Protein AF-A0AAQ0QI61-F1 (afdb_monomer_lite)

Foldseek 3Di:
DEAAAAEQEDDAQCPPDDDPDLDDDDDDPVRDAAEQAEAEDAEEAEHQEHEYQHDHLNHAHENYEYEHYEYEHQYAYEHERHEQYEYYNYHYHHNDDDNYHYYNYYNYYHD

Structure (mmCIF, N/CA/C/O backbone):
data_AF-A0AAQ0QI61-F1
#
_entry.id   AF-A0AAQ0QI61-F1
#
loop_
_atom_site.group_PDB
_atom_site.id
_atom_site.type_symbol
_atom_site.label_atom_id
_atom_s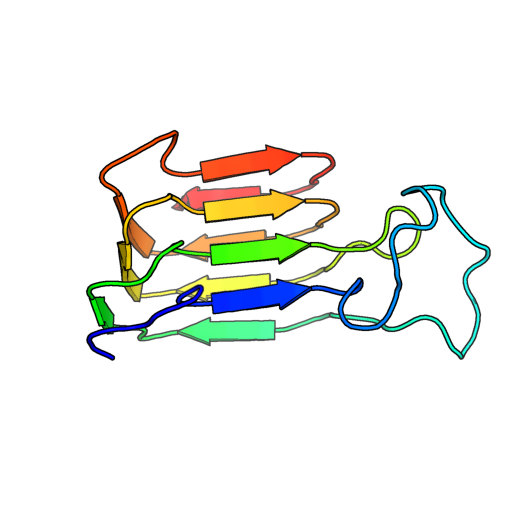ite.label_alt_id
_atom_site.label_comp_id
_atom_site.label_asym_id
_atom_site.label_entity_id
_atom_site.label_seq_id
_atom_site.pdbx_PDB_ins_code
_atom_site.Cartn_x
_atom_site.Cartn_y
_atom_site.Cartn_z
_atom_site.occupancy
_atom_site.B_iso_or_equiv
_atom_site.auth_seq_id
_atom_site.auth_comp_id
_atom_site.auth_asym_id
_atom_site.auth_atom_id
_atom_site.pdbx_PDB_model_num
ATOM 1 N N . MET A 1 1 ? -7.598 -6.284 13.336 1.00 70.56 1 MET A N 1
ATOM 2 C CA . MET A 1 1 ? -6.299 -5.650 13.652 1.00 70.56 1 MET A CA 1
ATOM 3 C C . MET A 1 1 ? -6.570 -4.325 14.359 1.00 70.56 1 MET A C 1
ATOM 5 O O . MET A 1 1 ? -7.411 -3.580 13.873 1.00 70.56 1 MET A O 1
ATOM 9 N N . VAL A 1 2 ? -5.967 -4.068 15.527 1.00 71.56 2 VAL A N 1
ATOM 10 C CA . VAL A 1 2 ? -6.246 -2.874 16.359 1.00 71.56 2 VAL A CA 1
ATOM 11 C C . VAL A 1 2 ? -4.931 -2.295 16.896 1.00 71.56 2 VAL A C 1
ATOM 13 O O . VAL A 1 2 ? -4.092 -3.071 17.343 1.00 71.56 2 VAL A O 1
ATOM 16 N N . GLY A 1 3 ? -4.766 -0.965 16.871 1.00 70.38 3 GLY A N 1
ATOM 17 C CA . GLY A 1 3 ? -3.650 -0.254 17.521 1.00 70.38 3 GLY A CA 1
ATOM 18 C C . GLY A 1 3 ? -2.312 -0.382 16.791 1.00 70.38 3 GLY A C 1
ATOM 19 O O . GLY A 1 3 ? -1.315 -0.800 17.375 1.00 70.38 3 GLY A O 1
ATOM 20 N N . ILE A 1 4 ? -2.292 -0.063 15.501 1.00 77.69 4 ILE A N 1
ATOM 21 C CA . ILE A 1 4 ? -1.138 -0.272 14.628 1.00 77.69 4 ILE A CA 1
ATOM 22 C C . ILE A 1 4 ? -0.313 1.000 14.550 1.00 77.69 4 ILE A C 1
ATOM 24 O O . ILE A 1 4 ? -0.742 2.004 13.996 1.00 77.69 4 ILE A O 1
ATOM 28 N N . ALA A 1 5 ? 0.905 0.936 15.084 1.00 75.38 5 ALA A N 1
ATOM 29 C CA . ALA A 1 5 ? 1.809 2.082 15.104 1.00 75.38 5 ALA A CA 1
ATOM 30 C C . ALA A 1 5 ? 2.245 2.547 13.696 1.00 75.38 5 ALA A C 1
ATOM 32 O O . ALA A 1 5 ? 2.649 3.694 13.541 1.00 75.38 5 ALA A O 1
ATOM 33 N N . GLY A 1 6 ? 2.180 1.666 12.689 1.00 85.38 6 GLY A N 1
ATOM 34 C CA . GLY A 1 6 ? 2.564 1.940 11.297 1.00 85.38 6 GLY A CA 1
ATOM 35 C C . GLY A 1 6 ? 1.382 1.914 10.323 1.00 85.38 6 GLY A C 1
ATOM 36 O O . GLY A 1 6 ? 0.259 2.274 10.680 1.00 85.38 6 GLY A O 1
ATOM 37 N N . ASP A 1 7 ? 1.620 1.475 9.087 1.00 88.81 7 ASP A N 1
ATOM 38 C CA . ASP A 1 7 ? 0.555 1.361 8.086 1.00 88.81 7 ASP A CA 1
ATOM 39 C C . ASP A 1 7 ? -0.230 0.047 8.240 1.00 88.81 7 ASP A C 1
ATOM 41 O O . ASP A 1 7 ? 0.299 -0.960 8.716 1.00 88.81 7 ASP A O 1
ATOM 45 N N . ALA A 1 8 ? -1.497 0.031 7.815 1.00 90.00 8 ALA A N 1
ATOM 46 C CA . ALA A 1 8 ? -2.284 -1.204 7.824 1.00 90.00 8 ALA A CA 1
ATOM 47 C C . ALA A 1 8 ? -1.850 -2.181 6.717 1.00 90.00 8 ALA A C 1
ATOM 49 O O . ALA A 1 8 ? -1.854 -3.392 6.930 1.00 90.00 8 ALA A O 1
ATOM 50 N N . ILE A 1 9 ? -1.482 -1.656 5.545 1.00 91.94 9 ILE A N 1
ATOM 51 C CA . ILE A 1 9 ? -0.925 -2.412 4.419 1.00 91.94 9 ILE A CA 1
ATOM 52 C C . ILE A 1 9 ? 0.287 -1.641 3.892 1.00 91.94 9 ILE A C 1
ATOM 54 O O . ILE A 1 9 ? 0.141 -0.486 3.494 1.00 91.94 9 ILE A O 1
ATOM 58 N N . THR A 1 10 ? 1.453 -2.287 3.843 1.00 92.31 10 THR A N 1
ATOM 59 C CA . THR A 1 10 ? 2.698 -1.695 3.331 1.00 92.31 10 THR A CA 1
ATOM 60 C C . THR A 1 10 ? 3.353 -2.619 2.312 1.00 92.31 10 THR A C 1
ATOM 62 O O . THR A 1 10 ? 3.633 -3.778 2.611 1.00 92.31 10 THR A O 1
ATOM 65 N N . ALA A 1 11 ? 3.657 -2.082 1.135 1.00 90.69 11 ALA A N 1
ATOM 66 C CA . ALA A 1 11 ? 4.538 -2.672 0.141 1.00 90.69 11 ALA A CA 1
ATOM 67 C C . ALA A 1 11 ? 5.493 -1.577 -0.353 1.00 90.69 11 ALA A C 1
ATOM 69 O O . ALA A 1 11 ? 5.082 -0.680 -1.086 1.00 90.69 11 ALA A O 1
ATOM 70 N N . ASP A 1 12 ? 6.751 -1.625 0.080 1.00 90.25 12 ASP A N 1
ATOM 71 C CA . ASP A 1 12 ? 7.748 -0.598 -0.233 1.00 90.25 12 ASP A CA 1
ATOM 72 C C . ASP A 1 12 ? 9.019 -1.241 -0.788 1.00 90.25 12 ASP A C 1
ATOM 74 O O . ASP A 1 12 ? 9.715 -1.955 -0.067 1.00 90.25 12 ASP A O 1
ATOM 78 N N . LEU A 1 13 ? 9.331 -0.988 -2.061 1.00 85.75 13 LEU A N 1
ATOM 79 C CA . LEU A 1 13 ? 10.552 -1.483 -2.706 1.00 85.75 13 LEU A CA 1
ATOM 80 C C . LEU A 1 13 ? 11.810 -0.692 -2.298 1.00 85.75 13 LEU A C 1
ATOM 82 O O . LEU A 1 13 ? 12.924 -1.130 -2.577 1.00 85.75 13 LEU A O 1
ATOM 86 N N . TYR A 1 14 ? 11.667 0.419 -1.566 1.00 81.88 14 TYR A N 1
ATOM 87 C CA . TYR A 1 14 ? 12.784 1.175 -0.985 1.00 81.88 14 TYR A CA 1
ATOM 88 C C . TYR A 1 14 ? 13.182 0.710 0.426 1.00 81.88 14 TYR A C 1
ATOM 90 O O . TYR A 1 14 ? 14.029 1.343 1.059 1.00 81.88 14 TYR A O 1
ATOM 98 N N . TYR A 1 15 ? 12.648 -0.420 0.906 1.00 70.44 15 TYR A N 1
ATOM 99 C CA . TYR A 1 15 ? 12.840 -0.962 2.262 1.00 70.44 15 TYR A CA 1
ATOM 100 C C . TYR A 1 15 ? 14.300 -1.065 2.757 1.00 70.44 15 TYR A C 1
ATOM 102 O O . TYR A 1 15 ? 14.528 -1.113 3.964 1.00 70.44 15 TYR A O 1
ATOM 110 N N . GLY A 1 16 ? 15.292 -1.106 1.857 1.00 62.12 16 GLY A N 1
ATOM 111 C CA . GLY A 1 16 ? 16.719 -1.222 2.189 1.00 62.12 16 GLY A CA 1
ATOM 112 C C . GLY A 1 16 ? 17.612 -0.047 1.768 1.00 62.12 16 GLY A C 1
ATOM 113 O O . GLY A 1 16 ? 18.811 -0.077 2.048 1.00 62.12 16 GLY A O 1
ATOM 114 N N . ARG A 1 17 ? 17.088 0.983 1.086 1.00 57.97 17 ARG A N 1
ATOM 115 C CA . ARG A 1 17 ? 17.913 2.067 0.519 1.00 57.97 17 ARG A CA 1
ATOM 116 C C . ARG A 1 17 ? 17.803 3.352 1.347 1.00 57.97 17 ARG A C 1
ATOM 118 O O . ARG A 1 17 ? 16.733 3.932 1.486 1.00 57.97 17 ARG A O 1
ATOM 125 N N . LYS A 1 18 ? 18.943 3.855 1.843 1.00 49.88 18 LYS A N 1
ATOM 126 C CA . LYS A 1 18 ? 19.065 5.228 2.363 1.00 49.88 18 LYS A CA 1
ATOM 127 C C . LYS A 1 18 ? 19.062 6.209 1.192 1.00 49.88 18 LYS A C 1
ATOM 129 O O . LYS A 1 18 ? 20.113 6.459 0.621 1.00 49.88 18 LYS A O 1
ATOM 134 N N . THR A 1 19 ? 17.892 6.729 0.835 1.00 50.91 19 THR A N 1
ATOM 135 C CA . THR A 1 19 ? 17.710 8.035 0.167 1.00 50.91 19 THR A CA 1
ATOM 136 C C . THR A 1 19 ? 18.649 8.352 -1.013 1.00 50.91 19 THR A C 1
ATOM 138 O O . THR A 1 19 ? 19.020 9.506 -1.213 1.00 50.91 19 THR A O 1
ATOM 141 N N . ALA A 1 20 ? 19.035 7.362 -1.821 1.00 46.75 20 ALA A N 1
ATOM 142 C CA . ALA A 1 20 ? 19.520 7.644 -3.167 1.00 46.75 20 ALA A CA 1
ATOM 143 C C . ALA A 1 20 ? 18.282 8.051 -3.970 1.00 46.75 20 ALA A C 1
ATOM 145 O O . ALA A 1 20 ? 17.259 7.373 -3.874 1.00 46.75 20 ALA A O 1
ATOM 146 N N . GLY A 1 21 ? 18.328 9.207 -4.637 1.00 55.97 21 GLY A N 1
ATOM 147 C CA . GLY A 1 21 ? 17.168 9.807 -5.301 1.00 55.97 21 GLY A CA 1
ATOM 148 C C . GLY A 1 21 ? 16.372 8.800 -6.134 1.00 55.97 21 GLY A C 1
ATOM 149 O O . GLY A 1 21 ? 16.930 7.822 -6.621 1.00 55.97 21 GLY A O 1
ATOM 150 N N . GLN A 1 22 ? 15.067 9.042 -6.282 1.00 62.50 22 GLN A N 1
ATOM 151 C CA . GLN A 1 22 ? 14.142 8.212 -7.066 1.00 62.50 22 GLN A CA 1
ATOM 152 C C . GLN A 1 22 ? 14.423 8.326 -8.578 1.00 62.50 22 GLN A C 1
ATOM 154 O O . GLN A 1 22 ? 13.565 8.736 -9.355 1.00 62.50 22 GLN A O 1
ATOM 159 N N . HIS A 1 23 ? 15.648 8.026 -8.991 1.00 69.38 23 HIS A N 1
ATOM 160 C CA . HIS A 1 23 ? 16.027 7.885 -10.384 1.00 69.38 23 HIS A CA 1
ATOM 161 C C . HIS A 1 23 ? 15.876 6.426 -10.794 1.00 69.38 23 HIS A C 1
ATOM 163 O O . HIS A 1 23 ? 16.083 5.525 -9.983 1.00 69.38 23 HIS A O 1
ATOM 169 N N . ALA A 1 24 ? 15.491 6.223 -12.050 1.00 76.12 24 ALA A N 1
ATOM 170 C CA . ALA A 1 24 ? 15.409 4.899 -12.636 1.00 76.12 24 ALA A CA 1
ATOM 171 C C . ALA A 1 24 ? 16.817 4.303 -12.757 1.00 76.12 24 ALA A C 1
ATOM 173 O O . ALA A 1 24 ? 17.686 4.892 -13.403 1.00 76.12 24 ALA A O 1
ATOM 174 N N . GLU A 1 25 ? 17.023 3.141 -12.149 1.00 81.75 25 GLU A N 1
ATOM 175 C CA . GLU A 1 25 ? 18.235 2.340 -12.313 1.00 81.75 25 GLU A CA 1
ATOM 176 C C . GLU A 1 25 ? 18.034 1.287 -13.423 1.00 81.75 25 GLU A C 1
ATOM 178 O O . GLU A 1 25 ? 16.895 0.949 -13.766 1.00 81.75 25 GLU A O 1
ATOM 183 N N . PRO A 1 26 ? 19.112 0.755 -14.025 1.00 84.31 26 PRO A N 1
ATOM 184 C CA . PRO A 1 26 ? 19.008 -0.371 -14.946 1.00 84.31 26 PRO A CA 1
ATOM 185 C C . PRO A 1 26 ? 18.383 -1.591 -14.260 1.00 84.31 26 PRO A C 1
ATOM 187 O O . PRO A 1 26 ? 18.820 -1.996 -13.187 1.00 84.31 26 PRO A O 1
ATOM 190 N N . VAL A 1 27 ? 17.383 -2.193 -14.906 1.00 86.94 27 VAL A N 1
ATOM 191 C CA . VAL A 1 27 ? 16.747 -3.420 -14.414 1.00 86.94 27 VAL A CA 1
ATOM 192 C C . VAL A 1 27 ? 17.681 -4.606 -14.647 1.00 86.94 27 VAL A C 1
ATOM 194 O O . VAL A 1 27 ? 18.110 -4.859 -15.774 1.00 86.94 27 VAL A O 1
ATOM 197 N N . ASP A 1 28 ? 17.944 -5.354 -13.583 1.00 87.81 28 ASP A N 1
ATOM 198 C CA . ASP A 1 28 ? 18.745 -6.577 -13.573 1.00 87.81 28 ASP A CA 1
ATOM 199 C C . ASP A 1 28 ? 18.098 -7.672 -12.699 1.00 87.81 28 ASP A C 1
ATOM 201 O O . ASP A 1 28 ? 17.018 -7.492 -12.137 1.00 87.81 28 ASP A O 1
ATOM 205 N N . GLU A 1 29 ? 18.762 -8.822 -12.563 1.00 84.56 29 GLU A N 1
ATOM 206 C CA . GLU A 1 29 ? 18.280 -9.946 -11.740 1.00 84.56 29 GLU A CA 1
ATOM 207 C C . GLU A 1 29 ? 18.198 -9.625 -10.237 1.00 84.56 29 GLU A C 1
ATOM 209 O O . GLU A 1 29 ? 17.526 -10.334 -9.489 1.00 84.56 29 GLU A O 1
ATOM 214 N N . SER A 1 30 ? 18.871 -8.566 -9.778 1.00 84.31 30 SER A N 1
ATOM 215 C CA . SER A 1 30 ? 18.808 -8.104 -8.390 1.00 84.31 30 SER A CA 1
ATOM 216 C C . SER A 1 30 ? 17.627 -7.164 -8.134 1.00 84.31 30 SER A C 1
ATOM 218 O O . SER A 1 30 ? 17.311 -6.870 -6.978 1.00 84.31 30 SER A O 1
ATOM 220 N N . THR A 1 31 ? 16.963 -6.702 -9.199 1.00 85.62 31 THR A N 1
ATOM 221 C CA . THR A 1 31 ? 15.849 -5.760 -9.117 1.00 85.62 31 THR A CA 1
ATOM 222 C C . THR A 1 31 ? 14.611 -6.466 -8.556 1.00 85.62 31 THR A C 1
ATOM 224 O O . THR A 1 31 ? 14.094 -7.398 -9.177 1.00 85.62 31 THR A O 1
ATOM 227 N N . PRO A 1 32 ? 14.099 -6.049 -7.384 1.00 85.81 32 PRO A N 1
ATOM 228 C CA . PRO A 1 32 ? 12.960 -6.707 -6.765 1.00 85.81 32 PRO A CA 1
ATOM 229 C C . PRO A 1 32 ? 11.674 -6.423 -7.546 1.00 85.81 32 PRO A C 1
ATOM 231 O O . PRO A 1 32 ? 11.430 -5.305 -7.999 1.00 85.81 32 PRO A O 1
ATOM 234 N N . VAL A 1 33 ? 10.819 -7.439 -7.655 1.00 89.81 33 VAL A N 1
ATOM 235 C CA . VAL A 1 33 ? 9.543 -7.358 -8.372 1.00 89.81 33 VAL A CA 1
ATOM 236 C C . VAL A 1 33 ? 8.402 -7.670 -7.413 1.00 89.81 33 VAL A C 1
ATOM 238 O O . VAL A 1 33 ? 8.367 -8.743 -6.814 1.00 89.81 33 VAL A O 1
ATOM 241 N N . PHE A 1 34 ? 7.449 -6.745 -7.296 1.00 93.12 34 PHE A N 1
ATOM 242 C CA . PHE A 1 34 ? 6.144 -7.005 -6.685 1.00 93.12 34 PHE A CA 1
ATOM 243 C C . PHE A 1 34 ? 5.094 -7.104 -7.790 1.00 93.12 34 PHE A C 1
ATOM 245 O O . PHE A 1 34 ? 4.768 -6.105 -8.434 1.00 93.12 34 PHE A O 1
ATOM 252 N N . ASP A 1 35 ? 4.584 -8.316 -7.999 1.00 94.50 35 ASP A N 1
ATOM 253 C CA . ASP A 1 35 ? 3.599 -8.640 -9.028 1.00 94.50 35 ASP A CA 1
ATOM 254 C C . ASP A 1 35 ? 2.587 -9.666 -8.493 1.00 94.50 35 ASP A C 1
ATOM 256 O O . ASP A 1 35 ? 2.970 -10.649 -7.857 1.00 94.50 35 ASP A O 1
ATOM 260 N N . GLY A 1 36 ? 1.297 -9.434 -8.743 1.00 94.81 36 GLY A N 1
ATOM 261 C CA . GLY A 1 36 ? 0.236 -10.422 -8.527 1.00 94.81 36 GLY A CA 1
ATOM 262 C C . GLY A 1 36 ? -0.200 -10.592 -7.071 1.00 94.81 36 GLY A C 1
ATOM 263 O O . GLY A 1 36 ? -0.603 -11.683 -6.666 1.00 94.81 36 GLY A O 1
ATOM 264 N N . ILE A 1 37 ? -0.125 -9.536 -6.258 1.00 95.31 37 ILE A N 1
ATOM 265 C CA . ILE A 1 37 ? -0.468 -9.602 -4.831 1.00 95.31 37 ILE A CA 1
ATOM 266 C C . ILE A 1 37 ? -1.960 -9.318 -4.639 1.00 95.31 37 ILE A C 1
ATOM 268 O O . ILE A 1 37 ? -2.461 -8.252 -4.994 1.00 95.31 37 ILE A O 1
ATOM 272 N N . SER A 1 38 ? -2.668 -10.260 -4.016 1.00 95.62 38 SER A N 1
ATOM 273 C CA . SER A 1 38 ? -4.086 -10.119 -3.671 1.00 95.62 38 SER A CA 1
ATOM 274 C C . SER A 1 38 ? -4.292 -10.138 -2.159 1.00 95.62 38 SER A C 1
ATOM 276 O O . SER A 1 38 ? -3.910 -11.088 -1.479 1.00 95.62 38 SER A O 1
ATOM 278 N N . ILE A 1 39 ? -4.926 -9.093 -1.637 1.00 95.06 39 ILE A N 1
ATOM 279 C CA . ILE A 1 39 ? -5.225 -8.885 -0.221 1.00 95.06 39 ILE A CA 1
ATOM 280 C C . ILE A 1 39 ? -6.742 -8.769 -0.084 1.00 95.06 39 ILE A C 1
ATOM 282 O O . ILE A 1 39 ? -7.395 -8.050 -0.839 1.00 95.06 39 ILE A O 1
ATOM 286 N N . SER A 1 40 ? -7.344 -9.480 0.867 1.00 96.12 40 SER A N 1
ATOM 287 C CA . SER A 1 40 ? -8.792 -9.398 1.065 1.00 96.12 40 SER A CA 1
ATOM 288 C C . SER A 1 40 ? -9.212 -9.600 2.514 1.00 96.12 40 SER A C 1
ATOM 290 O O . SER A 1 40 ? -8.478 -10.204 3.294 1.00 96.12 40 SER A O 1
ATOM 292 N N . GLY A 1 41 ? -10.392 -9.083 2.873 1.00 94.44 41 GLY A N 1
ATOM 293 C CA . GLY A 1 41 ? -10.996 -9.318 4.188 1.00 94.44 41 GLY A CA 1
ATOM 294 C C . GLY A 1 41 ? -10.304 -8.590 5.341 1.00 94.44 41 GLY A C 1
ATOM 295 O O . GLY A 1 41 ? -10.337 -9.065 6.477 1.00 94.44 41 GLY A O 1
ATOM 296 N N . ILE A 1 42 ? -9.639 -7.461 5.079 1.00 93.38 42 ILE A N 1
ATOM 297 C CA . ILE A 1 42 ? -8.888 -6.738 6.108 1.00 93.38 42 ILE A CA 1
ATOM 298 C C . ILE A 1 42 ? -9.835 -5.879 6.943 1.00 93.38 42 ILE A C 1
ATOM 300 O O . ILE A 1 42 ? -10.550 -5.037 6.414 1.00 93.38 42 ILE A O 1
ATOM 304 N N . SER A 1 43 ? -9.788 -6.043 8.266 1.00 93.75 43 SER A N 1
ATOM 305 C CA . SER A 1 43 ? -10.423 -5.134 9.225 1.00 93.75 43 SER A CA 1
ATOM 306 C C . SER A 1 43 ? -9.359 -4.551 10.149 1.00 93.75 43 SER A C 1
ATOM 308 O O . SER A 1 43 ? -8.842 -5.246 11.035 1.00 93.75 43 SER A O 1
ATOM 310 N N . CYS A 1 44 ? -9.019 -3.279 9.944 1.00 92.12 44 CYS A N 1
ATOM 311 C CA . CYS A 1 44 ? -7.983 -2.581 10.702 1.00 92.12 44 CYS A CA 1
ATOM 312 C C . CYS A 1 44 ? -8.518 -1.302 11.350 1.00 92.12 44 CYS A C 1
ATOM 314 O O . CYS A 1 44 ? -9.277 -0.554 10.740 1.00 92.12 44 CYS A O 1
ATOM 316 N N . THR A 1 45 ? -8.116 -1.032 12.591 1.00 91.50 45 THR A N 1
ATOM 317 C CA . THR A 1 45 ? -8.488 0.189 13.313 1.00 91.50 45 THR A CA 1
ATOM 318 C C . THR A 1 45 ? -7.297 0.764 14.068 1.00 91.50 45 THR A C 1
ATOM 320 O O . THR A 1 45 ? -6.631 0.054 14.820 1.00 91.50 45 THR A O 1
ATOM 323 N N . GLY A 1 46 ? -7.055 2.062 13.884 1.00 88.62 46 GLY A N 1
ATOM 324 C CA . GLY A 1 46 ? -5.980 2.793 14.549 1.00 88.62 46 GLY A CA 1
ATOM 325 C C . GLY A 1 46 ? -4.616 2.559 13.907 1.00 88.62 46 GLY A C 1
ATOM 326 O O . GLY A 1 46 ? -3.665 2.314 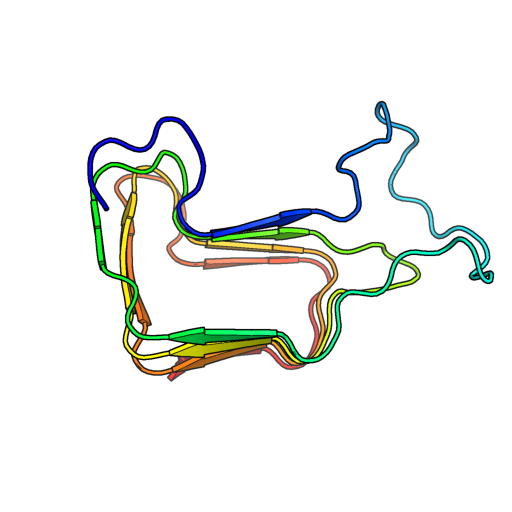14.638 1.00 88.62 46 GLY A O 1
ATOM 327 N N . ALA A 1 47 ? -4.541 2.561 12.572 1.00 92.06 47 ALA A N 1
ATOM 328 C CA . ALA A 1 47 ? -3.269 2.618 11.845 1.00 92.06 47 ALA A CA 1
ATOM 329 C C . ALA A 1 47 ? -2.821 4.074 11.630 1.00 92.06 47 ALA A C 1
ATOM 331 O O . ALA A 1 47 ? -3.662 4.966 11.528 1.00 92.06 47 ALA A O 1
ATOM 332 N N . ALA A 1 48 ? -1.520 4.324 11.496 1.00 92.88 48 ALA A N 1
ATOM 333 C CA . ALA A 1 48 ? -1.018 5.644 11.107 1.00 92.88 48 ALA A CA 1
ATOM 334 C C . ALA A 1 48 ? -1.409 5.980 9.656 1.00 92.88 48 ALA A C 1
ATOM 336 O O . ALA A 1 48 ? -1.819 7.096 9.348 1.00 92.88 48 ALA A O 1
ATOM 337 N N . ARG A 1 49 ? -1.369 4.993 8.756 1.00 94.00 49 ARG A N 1
ATOM 338 C CA . ARG A 1 49 ? -1.768 5.148 7.350 1.00 94.00 49 ARG A CA 1
ATOM 339 C C . ARG A 1 49 ? -2.524 3.924 6.865 1.00 94.00 49 ARG A C 1
ATOM 341 O O . ARG A 1 49 ? -2.214 2.798 7.252 1.00 94.00 49 ARG A O 1
ATOM 348 N N . ALA A 1 50 ? -3.519 4.131 6.013 1.00 94.62 50 ALA A N 1
ATOM 349 C CA . ALA A 1 50 ? -4.344 3.029 5.547 1.00 94.62 50 ALA A CA 1
ATOM 350 C C . ALA A 1 50 ? -3.564 2.079 4.628 1.00 94.62 50 ALA A C 1
ATOM 352 O O . ALA A 1 50 ? -3.543 0.874 4.859 1.00 94.62 50 ALA A 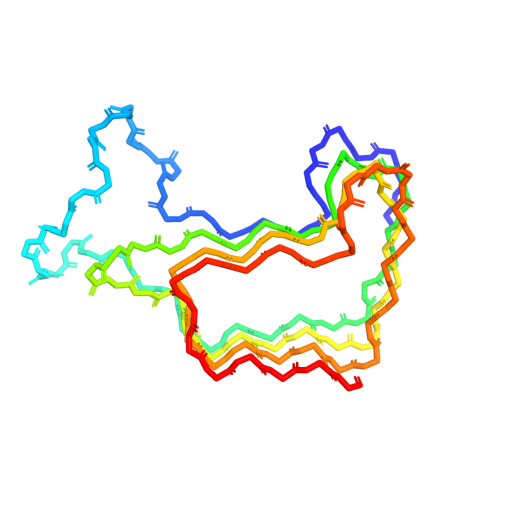O 1
ATOM 353 N N . ILE A 1 51 ? -2.930 2.612 3.582 1.00 95.12 51 ILE A N 1
ATOM 354 C CA . ILE A 1 51 ? -2.215 1.817 2.577 1.00 95.12 51 ILE A CA 1
ATOM 355 C C . ILE A 1 51 ? -0.974 2.590 2.125 1.00 95.12 51 ILE A C 1
ATOM 357 O O . ILE A 1 51 ? -1.063 3.784 1.839 1.00 95.12 51 ILE A O 1
ATOM 361 N N . TRP A 1 52 ? 0.162 1.906 2.025 1.00 95.00 52 TRP A N 1
ATOM 362 C CA . TRP A 1 52 ? 1.395 2.398 1.418 1.00 95.00 52 TRP A CA 1
ATOM 363 C C . TRP A 1 52 ? 1.859 1.427 0.338 1.00 95.00 52 TRP A C 1
ATOM 365 O O . TRP A 1 52 ? 2.329 0.336 0.655 1.00 95.00 52 TRP A O 1
ATOM 375 N N . LEU A 1 53 ? 1.720 1.814 -0.928 1.00 94.69 53 LEU A N 1
ATOM 376 C CA . LEU A 1 53 ? 2.316 1.107 -2.061 1.00 94.69 53 LEU A CA 1
ATOM 377 C C . LEU A 1 53 ? 3.364 2.023 -2.686 1.00 94.69 53 LEU A C 1
ATOM 379 O O . LEU A 1 53 ? 3.026 3.111 -3.145 1.00 94.69 53 LEU A O 1
ATOM 383 N N . ASN A 1 54 ? 4.621 1.599 -2.695 1.00 92.81 54 ASN A N 1
ATOM 384 C CA . ASN A 1 54 ? 5.729 2.392 -3.206 1.00 92.81 54 ASN A CA 1
ATOM 385 C C . ASN A 1 54 ? 6.666 1.527 -4.054 1.00 92.81 54 ASN A C 1
ATOM 387 O O . ASN A 1 54 ? 7.486 0.770 -3.528 1.00 92.81 54 ASN A O 1
ATOM 391 N N . GLY A 1 55 ? 6.503 1.622 -5.373 1.00 90.81 55 GLY A N 1
ATOM 392 C CA . GLY A 1 55 ? 7.342 0.935 -6.347 1.00 90.81 55 GLY A CA 1
ATOM 393 C C . GLY A 1 55 ? 8.554 1.736 -6.797 1.00 90.81 55 GLY A C 1
ATOM 394 O O . GLY A 1 55 ? 8.742 2.899 -6.426 1.00 90.81 55 GLY A O 1
ATOM 395 N N . LEU A 1 56 ? 9.362 1.108 -7.644 1.00 89.81 56 LEU A N 1
ATOM 396 C CA . LEU A 1 56 ? 10.509 1.745 -8.278 1.00 89.81 56 LEU A CA 1
ATOM 397 C C . LEU A 1 56 ? 10.072 2.406 -9.599 1.00 89.81 56 LEU A C 1
ATOM 399 O O . LEU A 1 56 ? 9.199 1.862 -10.277 1.00 89.81 56 LEU A O 1
ATOM 403 N N . PRO A 1 57 ? 10.657 3.546 -10.004 1.00 87.56 57 PRO A N 1
ATOM 404 C CA . PRO A 1 57 ? 10.398 4.155 -11.311 1.00 87.56 57 PRO A CA 1
ATOM 405 C C . PRO A 1 57 ? 10.628 3.194 -12.490 1.00 87.56 57 PRO A C 1
ATOM 407 O O . PRO A 1 57 ? 9.869 3.202 -13.455 1.00 87.56 57 PRO A O 1
ATOM 410 N N . GLU A 1 58 ? 11.662 2.357 -12.402 1.00 87.56 58 GLU A N 1
ATOM 411 C CA . GLU A 1 58 ? 12.036 1.327 -13.377 1.00 87.56 58 GLU A CA 1
ATOM 412 C C . GLU A 1 58 ? 11.230 0.027 -13.235 1.00 87.56 58 GLU A C 1
ATOM 414 O O . GLU A 1 58 ? 11.075 -0.724 -14.199 1.00 87.56 58 GLU A O 1
ATOM 419 N N . MET A 1 59 ? 10.711 -0.239 -12.034 1.00 90.50 59 MET A N 1
ATOM 420 C CA . MET A 1 59 ? 9.984 -1.459 -11.698 1.00 90.50 59 MET A CA 1
ATOM 421 C C . MET A 1 59 ? 8.773 -1.119 -10.820 1.00 90.50 59 MET A C 1
ATOM 423 O O . MET A 1 59 ? 8.816 -1.292 -9.594 1.00 90.50 59 MET A O 1
ATOM 427 N N . PRO A 1 60 ? 7.688 -0.599 -11.426 1.00 92.12 60 PRO A N 1
ATOM 428 C CA . PRO A 1 60 ? 6.486 -0.276 -10.681 1.00 92.12 60 PRO A CA 1
ATOM 429 C C . PRO A 1 60 ? 5.873 -1.546 -10.091 1.00 92.12 60 PRO A C 1
ATOM 431 O O . PRO A 1 60 ? 5.904 -2.618 -10.709 1.00 92.12 60 PRO A O 1
ATOM 434 N N . ILE A 1 61 ? 5.285 -1.409 -8.901 1.00 94.00 61 ILE A N 1
ATOM 435 C CA . ILE A 1 61 ? 4.497 -2.484 -8.290 1.00 94.00 61 ILE A CA 1
ATOM 436 C C . ILE A 1 61 ? 3.307 -2.753 -9.204 1.00 94.00 61 ILE A C 1
ATOM 438 O O . ILE A 1 61 ? 2.597 -1.810 -9.549 1.00 94.00 61 ILE A O 1
ATOM 442 N N . ARG A 1 62 ? 3.056 -4.011 -9.574 1.00 95.25 62 ARG A N 1
ATOM 443 C CA . ARG A 1 62 ? 2.005 -4.331 -10.545 1.00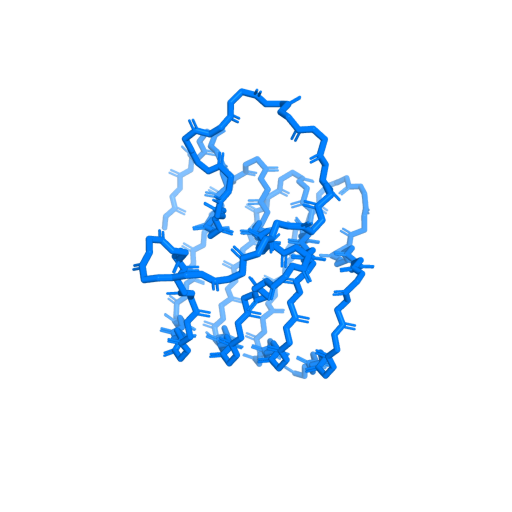 95.25 62 ARG A CA 1
ATOM 444 C C . ARG A 1 62 ? 1.011 -5.389 -10.079 1.00 95.25 62 ARG A C 1
ATOM 446 O O . ARG A 1 62 ? 1.314 -6.203 -9.212 1.00 95.25 62 ARG A O 1
ATOM 453 N N . ASN A 1 63 ? -0.183 -5.367 -10.671 1.00 95.69 63 ASN A N 1
ATOM 454 C CA . ASN A 1 63 ? -1.244 -6.358 -10.457 1.00 95.69 63 ASN A CA 1
ATOM 455 C C . ASN A 1 63 ? -1.601 -6.551 -8.973 1.00 95.69 63 ASN A C 1
ATOM 457 O O . ASN A 1 63 ? -1.604 -7.669 -8.452 1.00 95.69 63 ASN A O 1
ATOM 461 N N . ILE A 1 64 ? -1.898 -5.447 -8.287 1.00 96.19 64 ILE A N 1
ATOM 462 C CA . ILE A 1 64 ? -2.290 -5.465 -6.874 1.00 96.19 64 ILE A CA 1
ATOM 463 C C . ILE A 1 64 ? -3.806 -5.427 -6.767 1.00 96.19 64 ILE A C 1
ATOM 465 O O . ILE A 1 64 ? -4.448 -4.533 -7.312 1.00 96.19 64 ILE A O 1
ATOM 469 N N . SER A 1 65 ? -4.391 -6.353 -6.016 1.00 96.25 65 SER A N 1
ATOM 470 C CA . SER A 1 65 ? -5.821 -6.346 -5.717 1.00 96.25 65 SER A CA 1
ATOM 471 C C . SER A 1 65 ? -6.051 -6.285 -4.217 1.00 96.25 65 SER A C 1
ATOM 473 O O . SER A 1 65 ? -5.558 -7.129 -3.478 1.00 96.25 65 SER A O 1
ATOM 475 N N . ILE A 1 66 ? -6.816 -5.301 -3.754 1.00 96.69 66 ILE A N 1
ATOM 476 C CA . ILE A 1 66 ? -7.276 -5.204 -2.370 1.00 96.69 66 ILE A CA 1
ATOM 477 C C . ILE A 1 66 ? -8.796 -5.241 -2.397 1.00 96.69 66 ILE A C 1
ATOM 479 O O . ILE A 1 66 ? -9.418 -4.439 -3.094 1.00 96.69 66 ILE A O 1
ATOM 483 N N . SER A 1 67 ? -9.407 -6.170 -1.661 1.00 97.19 67 SER A N 1
ATOM 484 C CA . SER A 1 67 ? -10.861 -6.322 -1.688 1.00 97.19 67 SER A CA 1
ATOM 485 C C . SER A 1 67 ? -11.525 -6.541 -0.335 1.00 97.19 67 SER A C 1
ATOM 487 O O . SER A 1 67 ? -10.910 -7.053 0.601 1.00 97.19 67 SER A O 1
ATOM 489 N N . ASN A 1 68 ? -12.797 -6.149 -0.225 1.00 96.69 68 ASN A N 1
ATOM 490 C CA . ASN A 1 68 ? -13.658 -6.393 0.940 1.00 96.69 68 ASN A CA 1
ATOM 491 C C . ASN A 1 68 ? -12.975 -6.015 2.261 1.00 96.69 68 ASN A C 1
ATOM 493 O O . ASN A 1 68 ? -12.816 -6.852 3.150 1.00 96.69 68 ASN A O 1
ATOM 497 N N . SER A 1 69 ? -12.470 -4.787 2.342 1.00 95.69 69 SER A N 1
ATOM 498 C CA . SER A 1 69 ? -11.602 -4.363 3.441 1.00 95.69 69 SER A CA 1
ATOM 499 C C . SER A 1 69 ? -12.054 -3.036 4.036 1.00 95.69 69 SER A C 1
ATOM 501 O O . SER A 1 69 ? -12.379 -2.103 3.309 1.00 95.69 69 SER A O 1
ATOM 503 N N . THR A 1 70 ? -12.026 -2.940 5.361 1.00 95.81 70 THR A N 1
ATOM 504 C CA . THR A 1 70 ? -12.358 -1.736 6.124 1.00 95.81 70 THR A CA 1
ATOM 505 C C . THR A 1 70 ? -11.169 -1.342 6.985 1.00 95.81 70 THR A C 1
ATOM 507 O O . THR A 1 70 ? -10.743 -2.084 7.873 1.00 95.81 70 THR A O 1
ATOM 510 N N . ILE A 1 71 ? -10.623 -0.160 6.726 1.00 95.19 71 ILE A N 1
ATOM 511 C CA . ILE A 1 71 ? -9.414 0.340 7.374 1.00 95.19 71 ILE A CA 1
ATOM 512 C C . ILE A 1 71 ? -9.714 1.712 7.969 1.00 95.19 71 ILE A C 1
ATOM 514 O O . ILE A 1 71 ? -10.085 2.634 7.250 1.00 95.19 71 ILE A O 1
ATOM 518 N N . SER A 1 72 ? -9.523 1.853 9.277 1.00 94.75 72 SER A N 1
ATOM 519 C CA . SER A 1 72 ? -9.551 3.141 9.969 1.00 94.75 72 SER A CA 1
ATOM 520 C C . SER A 1 72 ? -8.130 3.544 10.358 1.00 94.75 72 SER A C 1
ATOM 522 O O . SER A 1 72 ? -7.482 2.839 11.140 1.00 94.75 72 SER A O 1
ATOM 524 N N . ALA A 1 73 ? -7.655 4.663 9.815 1.00 94.75 73 ALA A N 1
ATOM 525 C CA . ALA A 1 73 ? -6.293 5.160 9.971 1.00 94.75 73 ALA A CA 1
ATOM 526 C C . ALA A 1 73 ? -6.245 6.691 10.129 1.00 94.75 73 ALA A C 1
ATOM 528 O O . ALA A 1 73 ? -7.250 7.366 9.931 1.00 94.75 73 ALA A O 1
ATOM 529 N N . GLU A 1 74 ? -5.088 7.250 10.479 1.00 93.94 74 GLU A N 1
ATOM 530 C CA . GLU A 1 74 ? -4.901 8.706 10.515 1.00 93.94 74 GLU A CA 1
ATOM 531 C C . GLU A 1 74 ? -4.789 9.293 9.097 1.00 93.94 74 GLU A C 1
ATOM 533 O O . GLU A 1 74 ? -5.5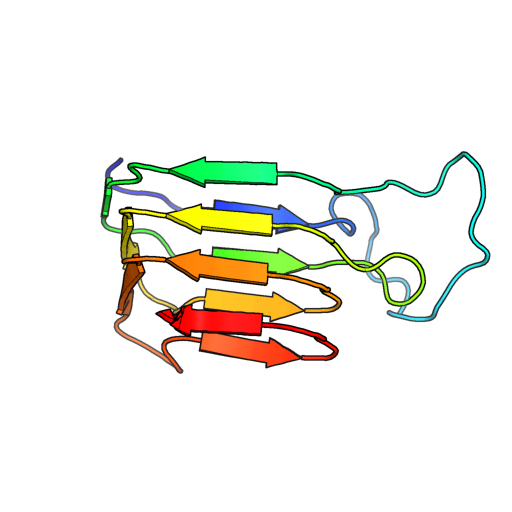21 10.220 8.744 1.00 93.94 74 GLU A O 1
ATOM 538 N N . ALA A 1 75 ? -3.939 8.705 8.253 1.00 94.38 75 ALA A N 1
ATOM 539 C CA . ALA A 1 75 ? -3.787 9.052 6.841 1.00 94.38 75 ALA A CA 1
ATOM 540 C C . ALA A 1 75 ? -4.456 8.026 5.905 1.00 94.38 75 ALA A C 1
ATOM 542 O O . ALA A 1 75 ? -4.561 6.837 6.221 1.00 94.38 75 ALA A O 1
ATOM 543 N N . GLY A 1 76 ? -4.881 8.483 4.723 1.00 94.88 76 GLY A N 1
ATOM 544 C CA . GLY A 1 76 ? -5.463 7.636 3.677 1.00 94.88 76 GLY A CA 1
ATOM 545 C C . GLY A 1 76 ? -4.465 6.695 2.984 1.00 94.88 76 GLY A C 1
ATOM 546 O O . GLY A 1 76 ? -3.383 6.403 3.486 1.00 94.88 76 GLY A O 1
ATOM 547 N N . ALA A 1 77 ? -4.842 6.179 1.818 1.00 95.44 77 ALA A N 1
ATOM 548 C CA . ALA A 1 77 ? -3.979 5.368 0.968 1.00 95.44 77 ALA A CA 1
ATOM 549 C C . ALA A 1 77 ? -3.024 6.244 0.152 1.00 95.44 77 ALA A C 1
ATOM 551 O O . ALA A 1 77 ? -3.436 7.260 -0.403 1.00 95.44 77 ALA A O 1
ATOM 552 N N . ILE A 1 78 ? -1.769 5.822 0.020 1.00 95.38 78 ILE A N 1
ATOM 553 C CA . ILE A 1 78 ? -0.816 6.424 -0.909 1.00 95.38 78 ILE A CA 1
ATOM 554 C C . ILE A 1 78 ? -0.242 5.331 -1.805 1.00 95.38 78 ILE A C 1
ATOM 556 O O . ILE A 1 78 ? 0.234 4.301 -1.322 1.00 95.38 78 ILE A O 1
ATOM 560 N N . ILE A 1 79 ? -0.316 5.573 -3.109 1.00 95.06 79 ILE A N 1
ATOM 561 C CA . ILE A 1 79 ? 0.126 4.668 -4.163 1.00 95.06 79 ILE A CA 1
ATOM 562 C C . ILE A 1 79 ? 1.103 5.438 -5.048 1.00 95.06 79 ILE A C 1
ATOM 564 O O . ILE A 1 79 ? 0.749 6.462 -5.632 1.00 95.06 79 ILE A O 1
ATOM 568 N N . ASN A 1 80 ? 2.337 4.958 -5.124 1.00 94.12 80 ASN A N 1
ATOM 569 C CA . ASN A 1 80 ? 3.412 5.565 -5.889 1.00 94.12 80 ASN A CA 1
ATOM 570 C C . ASN A 1 80 ? 4.111 4.520 -6.760 1.00 94.12 80 ASN A C 1
ATOM 572 O O . ASN A 1 80 ? 4.427 3.436 -6.268 1.00 94.12 80 ASN A O 1
ATOM 576 N N . ASN A 1 81 ? 4.390 4.871 -8.021 1.00 93.81 81 ASN A N 1
ATOM 577 C CA . ASN A 1 81 ? 5.043 3.999 -9.006 1.00 93.81 81 ASN A CA 1
ATOM 578 C C . ASN A 1 81 ? 4.376 2.613 -9.057 1.00 93.81 81 ASN A C 1
ATOM 580 O O . ASN A 1 81 ? 4.969 1.601 -8.674 1.00 93.81 81 ASN A O 1
ATOM 584 N N . ALA A 1 82 ? 3.114 2.576 -9.477 1.00 94.81 82 ALA A N 1
ATOM 585 C CA . ALA A 1 82 ? 2.337 1.344 -9.535 1.00 94.81 82 ALA A CA 1
ATOM 586 C C . ALA A 1 82 ? 1.610 1.182 -10.876 1.00 94.81 82 ALA A C 1
ATOM 588 O O . ALA A 1 82 ? 1.348 2.148 -11.586 1.00 94.81 82 ALA A O 1
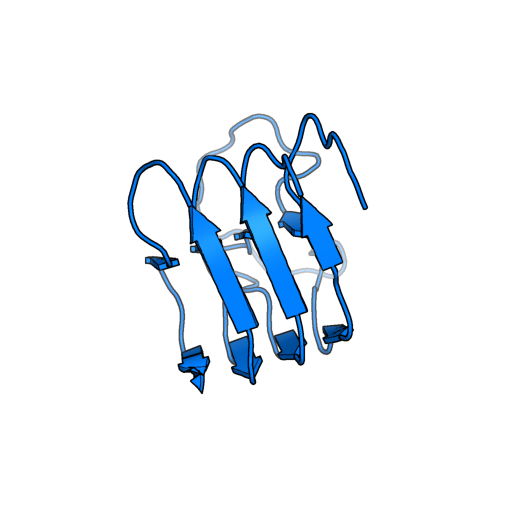ATOM 589 N N . ASP A 1 83 ? 1.256 -0.043 -11.228 1.00 96.06 83 ASP A N 1
ATOM 590 C CA . ASP A 1 83 ? 0.450 -0.352 -12.402 1.00 96.06 83 ASP A CA 1
ATOM 591 C C . ASP A 1 83 ? -0.612 -1.396 -12.050 1.00 96.06 83 ASP A C 1
ATOM 593 O O . ASP A 1 83 ? -0.350 -2.358 -11.334 1.00 96.06 83 ASP A O 1
ATOM 597 N N . SER A 1 84 ? -1.829 -1.234 -12.555 1.00 95.94 84 SER A N 1
ATOM 598 C CA . SER A 1 84 ? -2.902 -2.220 -12.378 1.00 95.94 84 SER A CA 1
ATOM 599 C C . SER A 1 84 ? -3.206 -2.502 -10.900 1.00 95.94 84 SER A C 1
ATOM 601 O O . SER A 1 84 ? -3.150 -3.639 -10.425 1.00 95.94 84 SER A O 1
ATOM 603 N N . VAL A 1 85 ? -3.535 -1.441 -10.157 1.00 96.25 85 VAL A N 1
ATOM 604 C CA . VAL A 1 85 ? -4.010 -1.541 -8.771 1.00 96.25 85 VAL A CA 1
ATOM 605 C C . VAL A 1 85 ? -5.535 -1.529 -8.759 1.00 96.25 85 VAL A C 1
ATOM 607 O O . VAL A 1 85 ? -6.170 -0.669 -9.360 1.00 96.25 85 VAL A O 1
ATOM 610 N N . THR A 1 86 ? -6.147 -2.478 -8.064 1.00 97.00 86 THR A N 1
ATOM 611 C CA . THR A 1 86 ? -7.599 -2.581 -7.914 1.00 97.00 86 THR A CA 1
ATOM 612 C C . THR A 1 86 ? -7.975 -2.530 -6.443 1.00 97.00 86 THR A C 1
ATOM 614 O O . THR A 1 86 ? -7.611 -3.421 -5.681 1.00 97.00 86 THR A O 1
ATOM 617 N N . LEU A 1 87 ? -8.768 -1.535 -6.064 1.00 96.12 87 LEU A N 1
ATOM 618 C CA . LEU A 1 87 ? -9.485 -1.476 -4.799 1.00 96.12 87 LEU A CA 1
ATOM 619 C C . LEU A 1 87 ? -10.945 -1.855 -5.076 1.00 96.12 87 LEU A C 1
ATOM 621 O O . LEU A 1 87 ? -11.615 -1.193 -5.864 1.00 96.12 87 LEU A O 1
ATOM 625 N N . HIS A 1 88 ? -11.415 -2.955 -4.486 1.00 97.00 88 HIS A N 1
ATOM 626 C CA . HIS A 1 88 ? -12.779 -3.452 -4.672 1.00 97.00 88 HIS A CA 1
ATOM 627 C C . HIS A 1 88 ? -13.512 -3.599 -3.339 1.00 97.00 88 HIS A C 1
ATOM 629 O O . HIS A 1 88 ? -13.170 -4.472 -2.543 1.00 97.00 88 HIS A O 1
ATOM 635 N N . ASN A 1 89 ? -14.546 -2.801 -3.094 1.00 96.31 89 ASN A N 1
ATOM 636 C CA . ASN A 1 89 ? -15.256 -2.759 -1.819 1.00 96.31 89 ASN A CA 1
ATOM 637 C C . ASN A 1 89 ? -14.283 -2.479 -0.653 1.00 96.31 89 ASN A C 1
ATOM 639 O O . ASN A 1 89 ? -14.176 -3.246 0.311 1.00 96.31 89 ASN A O 1
ATOM 643 N N . VAL A 1 90 ? -13.498 -1.403 -0.794 1.00 96.19 90 VAL A N 1
ATOM 644 C CA . VAL A 1 90 ? -12.503 -0.965 0.196 1.00 96.19 90 VAL A CA 1
ATOM 645 C C . VAL A 1 90 ? -12.923 0.361 0.824 1.00 96.19 90 VAL A C 1
ATOM 647 O O . VAL A 1 90 ? -12.940 1.415 0.181 1.00 96.19 90 VAL A O 1
ATOM 650 N N . THR A 1 91 ? -13.212 0.308 2.120 1.00 95.44 91 THR A N 1
ATOM 651 C CA . THR A 1 91 ? -13.560 1.469 2.937 1.00 95.44 91 THR A CA 1
ATOM 652 C C . THR A 1 91 ? -12.336 1.944 3.708 1.00 95.44 91 THR A C 1
ATOM 654 O O . THR A 1 91 ? -11.738 1.184 4.468 1.00 95.44 91 THR A O 1
ATOM 657 N N . ILE A 1 92 ? -11.976 3.217 3.533 1.00 95.25 92 ILE A N 1
ATOM 658 C CA . ILE A 1 92 ? -10.870 3.863 4.247 1.00 95.25 92 ILE A CA 1
ATOM 659 C C . ILE A 1 92 ? -11.422 5.054 5.027 1.00 95.25 92 ILE A C 1
ATOM 661 O O . ILE A 1 92 ? -11.735 6.099 4.452 1.00 95.25 92 ILE A O 1
ATOM 665 N N . ASN A 1 93 ? -11.508 4.895 6.343 1.00 94.81 93 ASN A N 1
ATOM 666 C CA . ASN A 1 93 ? -11.817 5.977 7.266 1.00 94.81 93 ASN A CA 1
ATOM 667 C C . ASN A 1 93 ? -10.497 6.646 7.657 1.00 94.81 93 ASN A C 1
ATOM 669 O O . ASN A 1 93 ? -9.644 6.006 8.266 1.00 94.81 93 ASN A O 1
ATOM 673 N N . HIS A 1 94 ? -10.319 7.909 7.282 1.00 93.69 94 HIS A N 1
ATOM 674 C CA . HIS A 1 94 ? -9.100 8.680 7.526 1.00 93.69 94 HIS A CA 1
ATOM 675 C C . HIS A 1 94 ? -9.450 9.994 8.223 1.00 93.69 94 HIS A C 1
ATOM 677 O O . HIS A 1 94 ? -10.527 10.543 7.989 1.00 93.69 94 HIS A O 1
ATOM 683 N N . SER A 1 95 ? -8.567 10.488 9.091 1.00 91.75 95 SER A N 1
ATOM 684 C CA . SER A 1 95 ? -8.762 11.767 9.788 1.00 91.75 95 SER A CA 1
ATOM 685 C C . SER A 1 95 ? -8.026 12.929 9.121 1.00 91.75 95 SER A C 1
ATOM 687 O O . SER A 1 95 ? -8.388 14.082 9.346 1.00 91.75 95 SER A O 1
ATOM 689 N N . THR A 1 96 ? -7.011 12.649 8.298 1.00 91.31 96 THR A N 1
ATOM 690 C CA . THR A 1 96 ? -6.156 13.662 7.667 1.00 91.31 96 THR A CA 1
ATOM 691 C C . THR A 1 96 ? -5.835 13.336 6.207 1.00 91.31 96 THR A C 1
ATOM 693 O O . THR A 1 96 ? -5.771 12.174 5.797 1.00 91.31 96 THR A O 1
ATOM 696 N N . GLY A 1 97 ? -5.596 14.382 5.411 1.00 91.00 97 GLY A N 1
ATOM 697 C CA . GLY A 1 97 ? -5.220 14.254 4.003 1.00 91.00 97 GLY A CA 1
ATOM 698 C C . GLY A 1 97 ? -6.368 13.791 3.103 1.00 91.00 97 GLY A C 1
ATOM 699 O O . GLY A 1 97 ? -7.536 14.045 3.380 1.00 91.00 97 GLY A O 1
ATOM 700 N N . SER A 1 98 ? -6.016 13.151 1.989 1.00 94.31 98 SER A N 1
ATOM 701 C CA . SER A 1 98 ? -6.979 12.564 1.052 1.00 94.31 98 SER A CA 1
ATOM 702 C C . SER A 1 98 ? -7.147 11.071 1.317 1.00 94.31 98 SER A C 1
ATOM 704 O O . SER A 1 98 ? -6.196 10.405 1.726 1.00 94.31 98 SER A O 1
ATOM 706 N N . ARG A 1 99 ? -8.327 10.521 0.996 1.00 94.19 99 ARG A N 1
ATOM 707 C CA . ARG A 1 99 ? -8.582 9.069 1.048 1.00 94.19 99 ARG A CA 1
ATOM 708 C C . ARG A 1 99 ? -7.552 8.283 0.241 1.00 94.19 99 ARG A C 1
ATOM 710 O O . ARG A 1 99 ? -7.172 7.190 0.649 1.00 94.19 99 ARG A O 1
ATOM 717 N N . LEU A 1 100 ? -7.161 8.819 -0.910 1.00 94.56 100 LEU A N 1
ATOM 718 C CA . LEU A 1 100 ? -6.303 8.163 -1.878 1.00 94.56 100 LEU A CA 1
ATOM 719 C C . LEU A 1 100 ? -5.432 9.214 -2.577 1.00 94.56 100 LEU A C 1
ATOM 721 O O . LEU A 1 100 ? -5.949 10.133 -3.209 1.00 94.56 100 LEU A O 1
ATOM 725 N N . THR A 1 101 ? -4.119 9.064 -2.451 1.00 95.38 101 THR A N 1
ATOM 726 C CA . THR A 1 101 ? -3.097 9.891 -3.098 1.00 95.38 101 THR A CA 1
ATOM 727 C C . THR A 1 101 ? -2.328 9.016 -4.072 1.00 95.38 101 THR A C 1
ATOM 729 O O . THR A 1 101 ? -1.793 7.980 -3.683 1.00 95.38 101 THR A O 1
ATOM 732 N N . VAL A 1 102 ? -2.277 9.420 -5.337 1.00 94.75 102 VAL A N 1
ATOM 733 C CA . VAL A 1 102 ? -1.732 8.593 -6.416 1.00 94.75 102 VAL A CA 1
ATOM 734 C C . VAL A 1 102 ? -0.696 9.379 -7.198 1.00 94.75 102 VAL A C 1
ATOM 736 O O . VAL A 1 102 ? -0.987 10.473 -7.679 1.00 94.75 102 VAL A O 1
ATOM 739 N N . THR A 1 103 ? 0.483 8.787 -7.367 1.00 93.31 103 THR A N 1
ATOM 740 C CA . THR A 1 103 ? 1.600 9.368 -8.117 1.00 93.31 103 THR A CA 1
ATOM 741 C C . THR A 1 103 ? 2.198 8.310 -9.039 1.00 93.31 103 THR A C 1
ATOM 743 O O . THR A 1 103 ? 2.302 7.146 -8.653 1.00 93.31 103 THR A O 1
ATOM 746 N N . ASN A 1 104 ? 2.570 8.691 -10.268 1.00 90.38 104 ASN A N 1
ATOM 747 C CA . ASN A 1 104 ? 3.220 7.807 -11.250 1.00 90.38 104 ASN A CA 1
ATOM 748 C C . ASN A 1 104 ? 2.553 6.426 -11.363 1.00 90.38 104 ASN A C 1
ATOM 750 O O . ASN A 1 104 ? 3.220 5.395 -11.335 1.00 90.38 104 ASN A O 1
ATOM 754 N N . THR A 1 105 ? 1.220 6.402 -11.397 1.00 91.00 105 THR A N 1
ATOM 755 C CA . THR A 1 105 ? 0.453 5.156 -11.386 1.00 91.00 105 THR A CA 1
ATOM 756 C C . THR A 1 105 ? -0.380 5.028 -12.647 1.00 91.00 105 THR A C 1
ATOM 758 O O . THR A 1 105 ? -1.064 5.975 -13.038 1.00 91.00 105 THR A O 1
ATOM 761 N N . ALA A 1 106 ? -0.354 3.846 -13.253 1.00 91.00 106 ALA A N 1
ATOM 762 C CA . ALA A 1 106 ? -1.206 3.481 -14.375 1.00 91.00 106 ALA A CA 1
ATOM 763 C C . ALA A 1 106 ? -2.306 2.505 -13.922 1.00 91.00 106 ALA A C 1
ATOM 765 O O . ALA A 1 106 ? -2.115 1.707 -13.009 1.00 91.00 106 ALA A O 1
ATOM 766 N N . ASN A 1 107 ? -3.479 2.573 -14.559 1.00 92.94 107 ASN A N 1
ATOM 767 C CA . ASN A 1 107 ? -4.554 1.582 -14.405 1.00 92.94 107 ASN A CA 1
ATOM 768 C C . ASN A 1 107 ? -5.032 1.345 -12.955 1.00 92.94 107 ASN A C 1
ATOM 770 O O . ASN A 1 107 ? -5.207 0.206 -12.522 1.00 92.94 107 ASN A O 1
ATOM 774 N N . LEU A 1 108 ? -5.275 2.417 -12.196 1.00 93.44 108 LEU A N 1
ATOM 775 C CA . LEU A 1 108 ? -5.943 2.310 -10.898 1.00 93.44 108 LEU A CA 1
ATOM 776 C C . LEU A 1 108 ? -7.462 2.175 -11.083 1.00 93.44 108 LEU A C 1
ATOM 778 O O . LEU A 1 108 ? -8.092 3.018 -11.718 1.00 93.44 108 LEU A O 1
ATOM 782 N N . THR A 1 109 ? -8.053 1.155 -10.466 1.00 94.19 109 THR A N 1
ATOM 783 C CA . THR A 1 109 ? -9.507 0.968 -10.383 1.00 94.19 109 THR A CA 1
ATOM 784 C C . THR A 1 109 ? -9.951 1.005 -8.924 1.00 94.19 109 THR A C 1
ATOM 786 O O . THR A 1 109 ? -9.431 0.247 -8.113 1.00 94.19 109 THR A O 1
ATOM 789 N N . ASP A 1 110 ? -10.930 1.845 -8.596 1.00 91.88 110 ASP A N 1
ATOM 790 C CA . ASP A 1 110 ? -11.525 1.968 -7.258 1.00 91.88 110 ASP A CA 1
ATOM 791 C C . ASP A 1 110 ? -13.049 1.840 -7.383 1.00 91.88 110 ASP A C 1
ATOM 793 O O . ASP A 1 110 ? -13.684 2.677 -8.026 1.00 91.88 110 ASP A O 1
ATOM 797 N N . ARG A 1 111 ? -13.614 0.740 -6.873 1.00 88.00 111 ARG A N 1
ATOM 798 C CA . ARG A 1 111 ? -15.020 0.344 -7.070 1.00 88.00 111 ARG A CA 1
ATOM 799 C C . ARG A 1 111 ? -15.602 -0.404 -5.883 1.00 88.00 111 ARG A C 1
ATOM 801 O O . ARG A 1 111 ? -14.825 -1.054 -5.155 1.00 88.00 111 ARG A O 1
#

Sequence (111 aa):
MVGIAGDAITADLYYGRKTAGQHAEPVDESTPVFDGISISGISCTGAARAIWLNGLPEMPIRNISISNSTISAEAGAIINNADSVTLHNVTINHSTGSRLTVTNTANLTDR

pLDDT: mean 88.85, std 10.81, range [46.75, 97.19]

Secondary structure (DSSP, 8-state):
-EEEEEEEEEEETTTT-----SPPPPP-TTS---BS-EEE--EEEEEEEEEEEE--SSS-EEEEEEEEEEEEEEEEEEEEEEEEEEEEEEEEEEEEEEEEEEEEEES-EE-

Radius of gyration: 13.97 Å; chains: 1; bounding box: 35×25×32 Å